Protein AF-A0A193SI67-F1 (afdb_monomer)

Secondary structure (DSSP, 8-state):
--------SSSGGGGTT---PPPS--SSTT--TTSPP-PPP-TTSTTGGGGGEEEEE-TTS-EEEEE----S-TTS-TTPPPP-

Mean predicted aligned error: 17.23 Å

Nearest PDB structures (foldseek):
  4lgo-assembly1_B  TM=3.077E-01  e=8.264E+00  Bartonella quintana

Foldseek 3Di:
DDDDDDDPPDDPVPPPPPDDDDDPDDPPDPDPPPDDDDDDDCPPNPVVQCVQWDWDADPVGDIDIDGDDQQDDPPDDPPDDGDD

Organism: NCBI:txid1583341

Solvent-accessible surface area (backbone atoms only — not comparable to full-atom values): 6270 Å² total; per-residue (Å²): 139,90,84,82,90,88,89,82,83,80,77,71,77,79,66,76,83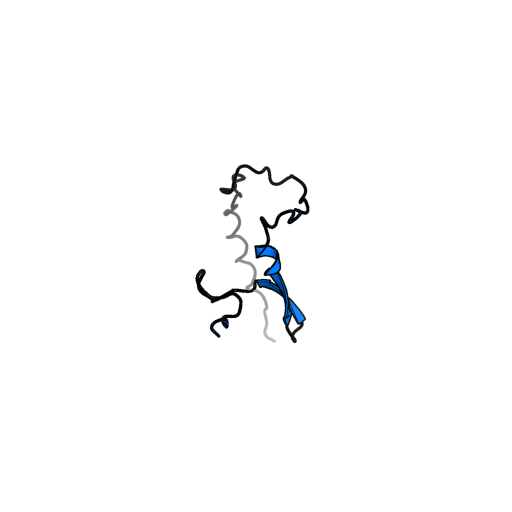,76,78,83,76,83,75,91,76,68,94,66,77,95,59,72,96,75,70,80,91,74,89,82,79,65,70,95,52,87,47,57,73,55,78,36,52,49,75,46,72,45,96,88,68,52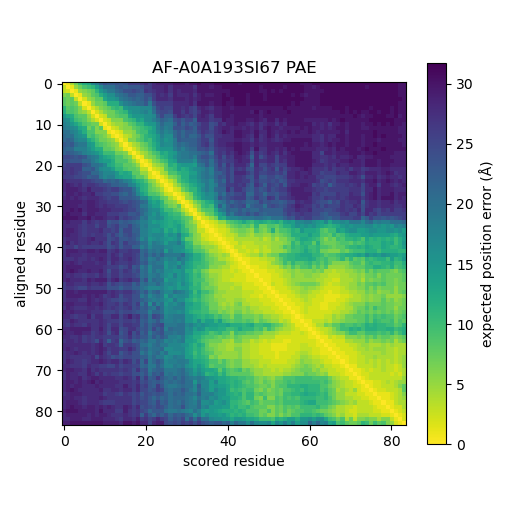,76,42,82,44,67,66,78,81,64,55,59,93,86,50,59,94,84,55,77,64,72,129

Radius of gyration: 26.54 Å; Cα contacts (8 Å, |Δi|>4): 33; chains: 1; bounding box: 67×42×66 Å

Structure (mmCIF, N/CA/C/O backbone):
data_AF-A0A193SI67-F1
#
_entry.id   AF-A0A193SI67-F1
#
loop_
_atom_site.group_PDB
_atom_site.id
_atom_site.type_symbol
_atom_site.label_atom_id
_atom_site.label_alt_id
_atom_site.label_comp_id
_atom_site.label_asym_id
_atom_site.label_entity_id
_atom_site.label_seq_id
_atom_site.pdbx_PDB_ins_code
_atom_site.Cartn_x
_atom_site.Cartn_y
_atom_site.Cartn_z
_atom_site.occupancy
_atom_site.B_iso_or_equiv
_atom_site.auth_seq_id
_atom_site.auth_comp_id
_atom_site.auth_asym_id
_atom_site.auth_atom_id
_atom_site.pdbx_PDB_model_num
ATOM 1 N N . MET A 1 1 ? -45.619 7.819 50.272 1.00 46.16 1 MET A N 1
ATOM 2 C CA . MET A 1 1 ? -45.403 9.285 50.294 1.00 46.16 1 MET A CA 1
ATOM 3 C C . MET A 1 1 ? -43.965 9.585 49.878 1.00 46.16 1 MET A C 1
ATOM 5 O O . MET A 1 1 ? -43.089 8.859 50.325 1.00 46.16 1 MET A O 1
ATOM 9 N N . LYS A 1 2 ? -43.784 10.687 49.124 1.00 42.72 2 LYS A N 1
ATOM 10 C CA . LYS A 1 2 ? -42.555 11.391 48.671 1.00 42.72 2 LYS A CA 1
ATOM 11 C C . LYS A 1 2 ? -41.936 11.031 47.296 1.00 42.72 2 LYS A C 1
ATOM 13 O O . LYS A 1 2 ? -42.047 9.888 46.873 1.00 42.72 2 LYS A O 1
ATOM 18 N N . PRO A 1 3 ? -41.411 12.051 46.571 1.00 50.78 3 PRO A N 1
ATOM 19 C CA . PRO A 1 3 ? -41.889 12.352 45.221 1.00 50.78 3 PRO A CA 1
ATOM 20 C C . PRO A 1 3 ? -40.776 12.742 44.209 1.00 50.78 3 PRO A C 1
ATOM 22 O O . PRO A 1 3 ? -39.596 12.794 44.537 1.00 50.78 3 PRO A O 1
ATOM 25 N N . THR A 1 4 ? -41.226 13.082 42.997 1.00 50.41 4 THR A N 1
ATOM 26 C CA . THR A 1 4 ? -40.647 14.066 42.056 1.00 50.41 4 THR A CA 1
ATOM 27 C C . THR A 1 4 ? -39.378 13.696 41.272 1.00 50.41 4 THR A C 1
ATOM 29 O O . THR A 1 4 ? -38.257 14.022 41.649 1.00 50.41 4 THR A O 1
ATOM 32 N N . MET A 1 5 ? -39.596 13.156 40.066 1.00 57.81 5 MET A N 1
ATOM 33 C CA . MET A 1 5 ? -38.819 13.527 38.873 1.00 57.81 5 MET A CA 1
ATOM 34 C C . MET A 1 5 ? -39.085 15.003 38.534 1.00 57.81 5 MET A C 1
ATOM 36 O O . MET A 1 5 ? -40.247 15.397 38.598 1.00 57.81 5 MET A O 1
ATOM 40 N N . MET A 1 6 ? -38.054 15.773 38.145 1.00 60.03 6 MET A N 1
ATOM 41 C CA . MET A 1 6 ? -38.056 16.763 37.037 1.00 60.03 6 MET A CA 1
ATOM 42 C C . MET A 1 6 ? -36.980 17.852 37.235 1.00 60.03 6 MET A C 1
ATOM 44 O O . MET A 1 6 ? -37.255 18.874 37.851 1.00 60.03 6 MET A O 1
ATOM 48 N N . THR A 1 7 ? -35.783 17.672 36.652 1.00 55.31 7 THR A N 1
ATOM 49 C CA . THR A 1 7 ? -34.762 18.749 36.520 1.00 55.31 7 THR A CA 1
ATOM 50 C C . THR A 1 7 ? -33.914 18.619 35.236 1.00 55.31 7 THR A C 1
ATOM 52 O O . THR A 1 7 ? -32.731 18.928 35.230 1.00 55.31 7 THR A O 1
ATOM 55 N N . GLY A 1 8 ? -34.469 18.117 34.126 1.00 56.56 8 GLY A N 1
ATOM 56 C CA . GLY A 1 8 ? -33.661 17.771 32.938 1.00 56.56 8 GLY A CA 1
ATOM 57 C C . GLY A 1 8 ? -33.700 18.730 31.738 1.00 56.56 8 GLY A C 1
ATOM 58 O O . GLY A 1 8 ? -32.965 18.506 30.785 1.00 56.56 8 GLY A O 1
ATOM 59 N N . ALA A 1 9 ? -34.563 19.751 31.716 1.00 57.12 9 ALA A N 1
ATOM 60 C CA . ALA A 1 9 ? -34.992 20.344 30.438 1.00 57.12 9 ALA A CA 1
ATOM 61 C C . ALA A 1 9 ? -34.278 21.638 29.981 1.00 57.12 9 ALA A C 1
ATOM 63 O O . ALA A 1 9 ? -34.549 22.100 28.877 1.00 57.12 9 ALA A O 1
ATOM 64 N N . CYS A 1 10 ? -33.368 22.240 30.756 1.00 53.38 10 CYS A N 1
ATOM 65 C CA . CYS A 1 10 ? -32.865 23.589 30.424 1.00 53.38 10 CYS A CA 1
ATOM 66 C C . CYS A 1 10 ? -31.582 23.663 29.569 1.00 53.38 10 CYS A C 1
ATOM 68 O O . CYS A 1 10 ? -31.225 24.756 29.139 1.00 53.38 10 CYS A O 1
ATOM 70 N N . CYS A 1 11 ? -30.882 22.562 29.278 1.00 59.12 11 CYS A N 1
ATOM 71 C CA . CYS A 1 11 ? -29.534 22.651 28.683 1.00 59.12 11 CYS A CA 1
ATOM 72 C C . CYS A 1 11 ? -29.482 22.718 27.143 1.00 59.12 11 CYS A C 1
ATOM 74 O O . CYS A 1 11 ? -28.425 23.002 26.588 1.00 59.12 11 CYS A O 1
ATOM 76 N N . VAL A 1 12 ? -30.585 22.465 26.430 1.00 59.22 12 VAL A N 1
ATOM 77 C CA . VAL A 1 12 ? -30.544 22.283 24.961 1.00 59.22 12 VAL A CA 1
ATOM 78 C C . VAL A 1 12 ? -30.615 23.611 24.189 1.00 59.22 12 VAL A C 1
ATOM 80 O O . VAL A 1 12 ? -30.126 23.706 23.067 1.00 59.22 12 VAL A O 1
ATOM 83 N N . ALA A 1 13 ? -31.150 24.676 24.791 1.00 58.78 13 ALA A N 1
ATOM 84 C CA . ALA A 1 13 ? -31.376 25.947 24.095 1.00 58.78 13 ALA A CA 1
ATOM 85 C C . ALA A 1 13 ? -30.093 26.755 23.796 1.00 58.78 13 ALA A C 1
ATOM 87 O O . ALA A 1 13 ? -30.125 27.672 22.979 1.00 58.78 13 ALA A O 1
ATOM 88 N N . ALA A 1 14 ? -28.959 26.427 24.424 1.00 59.84 14 ALA A N 1
ATOM 89 C CA . ALA A 1 14 ? -27.731 27.223 24.323 1.00 59.84 14 ALA A CA 1
ATOM 90 C C . ALA A 1 14 ? -26.888 26.956 23.057 1.00 59.84 14 ALA A C 1
ATOM 92 O O . ALA A 1 14 ? -25.959 27.710 22.780 1.00 59.84 14 ALA A O 1
ATOM 93 N N . LEU A 1 15 ? -27.186 25.907 22.283 1.00 58.22 15 LEU A N 1
ATOM 94 C CA . LEU A 1 15 ? -26.342 25.471 21.157 1.00 58.22 15 LEU A CA 1
ATOM 95 C C . LEU A 1 15 ? -26.795 25.988 19.780 1.00 58.22 15 LEU A C 1
ATOM 97 O O . LEU A 1 15 ? -26.152 25.700 18.776 1.00 58.22 15 LEU A O 1
ATOM 101 N N . ALA A 1 16 ? -27.870 26.777 19.715 1.00 59.41 16 ALA A N 1
ATOM 102 C CA . ALA A 1 16 ? -28.457 27.230 18.453 1.00 59.41 16 ALA A CA 1
ATOM 103 C C . ALA A 1 16 ? -27.604 28.182 17.569 1.00 59.41 16 ALA A C 1
ATOM 105 O O . ALA A 1 16 ? -27.815 28.153 16.358 1.00 59.41 16 ALA A O 1
ATOM 106 N N . PRO A 1 17 ? -26.665 29.024 18.060 1.00 57.88 17 PRO A N 1
ATOM 107 C CA . PRO A 1 17 ? -26.045 30.032 17.190 1.00 57.88 17 PRO A CA 1
ATOM 108 C C . PRO A 1 17 ? -24.749 29.594 16.482 1.00 57.88 17 PRO A C 1
ATOM 110 O O . PRO A 1 17 ? -24.245 30.339 15.645 1.00 57.88 17 PRO A O 1
ATOM 113 N N . PHE A 1 18 ? -24.196 28.407 16.754 1.00 56.25 18 PHE A N 1
ATOM 114 C CA . PHE A 1 18 ? -22.922 27.971 16.158 1.00 56.25 18 PHE A CA 1
ATOM 115 C C . PHE A 1 18 ? -23.131 27.130 14.891 1.00 56.25 18 PHE A C 1
ATOM 117 O O . PHE A 1 18 ? -22.829 25.940 14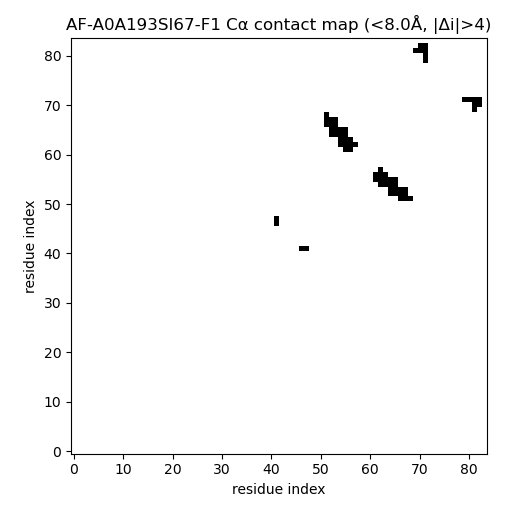.856 1.00 56.25 18 PHE A O 1
ATOM 124 N N . SER A 1 19 ? -23.654 27.743 13.828 1.00 58.88 19 SER A N 1
ATOM 125 C CA . SER A 1 19 ? -23.683 27.101 12.506 1.00 58.88 19 SER A CA 1
ATOM 126 C C . SER A 1 19 ? -22.301 27.192 11.851 1.00 58.88 19 SER A C 1
ATOM 128 O O . SER A 1 19 ? -21.969 28.191 11.214 1.00 58.88 19 SER A O 1
ATOM 130 N N . ILE A 1 20 ? -21.478 26.154 12.011 1.00 59.12 20 ILE A N 1
ATOM 131 C CA . ILE A 1 20 ? -20.209 25.995 11.287 1.00 59.12 20 ILE A CA 1
ATOM 132 C C . ILE A 1 20 ? -20.546 25.722 9.815 1.00 59.12 20 ILE A C 1
ATOM 134 O O . ILE A 1 20 ? -21.078 24.665 9.487 1.00 59.12 20 ILE A O 1
ATOM 138 N N . HIS A 1 21 ? -20.281 26.682 8.930 1.00 58.31 21 HIS A N 1
ATOM 139 C CA . HIS A 1 21 ? -20.434 26.490 7.488 1.00 58.31 21 HIS A CA 1
ATOM 140 C C . HIS A 1 21 ? -19.121 25.920 6.941 1.00 58.31 21 HIS A C 1
ATOM 142 O O . HIS A 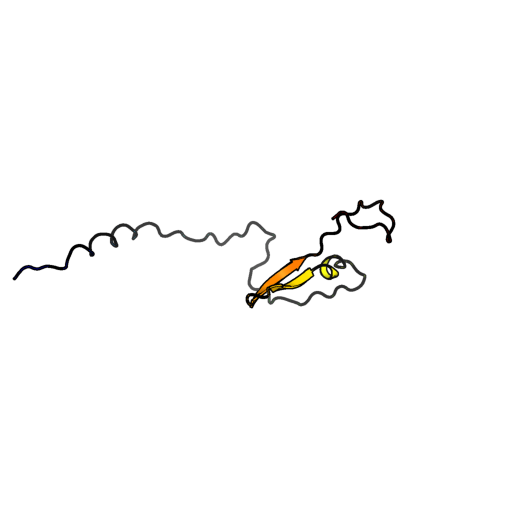1 21 ? -18.063 26.523 7.123 1.00 58.31 21 HIS A O 1
ATOM 148 N N . ALA A 1 22 ? -19.179 24.751 6.303 1.00 57.84 22 ALA A N 1
ATOM 149 C CA . ALA A 1 22 ? -18.027 24.156 5.637 1.00 57.84 22 ALA A CA 1
ATOM 150 C C . ALA A 1 22 ? -17.631 25.014 4.423 1.00 57.84 22 ALA A C 1
ATOM 152 O O . ALA A 1 22 ? -18.471 25.319 3.576 1.00 57.84 22 ALA A O 1
ATOM 153 N N . THR A 1 23 ? -16.362 25.424 4.352 1.00 54.22 23 THR A N 1
ATOM 154 C CA . THR A 1 23 ? -15.817 26.101 3.169 1.00 54.22 23 THR A CA 1
ATOM 155 C C . THR A 1 23 ? -15.642 25.081 2.033 1.00 54.22 23 THR A C 1
ATOM 157 O O . THR A 1 23 ? -15.131 23.993 2.291 1.00 54.22 23 THR A O 1
ATOM 160 N N . PRO A 1 24 ? -16.065 25.381 0.792 1.00 56.81 24 PRO A N 1
ATOM 161 C CA . PRO A 1 24 ? -15.993 24.440 -0.328 1.00 56.81 24 PRO A CA 1
ATOM 162 C C . PRO A 1 24 ? -14.603 24.327 -0.981 1.00 56.81 24 PRO A C 1
ATOM 164 O O . PRO A 1 24 ? -14.455 23.581 -1.942 1.00 56.81 24 PRO A O 1
ATOM 167 N N . ALA A 1 25 ? -13.598 25.072 -0.511 1.00 53.91 25 ALA A N 1
ATOM 168 C CA . ALA A 1 25 ? -12.247 25.030 -1.067 1.00 53.91 25 ALA A CA 1
ATOM 169 C C . ALA A 1 25 ? -11.366 24.032 -0.293 1.00 53.91 25 ALA A C 1
ATOM 171 O O . ALA A 1 25 ? -10.998 24.297 0.853 1.00 53.91 25 ALA A O 1
ATOM 172 N N . ASP A 1 26 ? -11.048 22.900 -0.925 1.00 55.88 26 ASP A N 1
ATOM 173 C CA . ASP A 1 26 ? -10.081 21.904 -0.448 1.00 55.88 26 ASP A CA 1
ATOM 174 C C . ASP A 1 26 ? -8.645 22.350 -0.813 1.00 55.88 26 ASP A C 1
ATOM 176 O O . ASP A 1 26 ? -8.398 22.693 -1.971 1.00 55.88 26 ASP A O 1
ATOM 180 N N . PRO A 1 27 ? -7.691 22.409 0.138 1.00 55.22 27 PRO A N 1
ATOM 181 C CA . PRO A 1 27 ? -6.292 22.760 -0.132 1.00 55.22 27 PRO A CA 1
ATOM 182 C C . PRO A 1 27 ? -5.495 21.724 -0.955 1.00 55.22 27 PRO A C 1
ATOM 184 O O . PRO A 1 27 ? -4.331 21.986 -1.264 1.00 55.22 27 PRO A O 1
ATOM 187 N N . GLY A 1 28 ? -6.072 20.572 -1.310 1.00 53.69 28 GLY A N 1
ATOM 188 C CA . GLY A 1 28 ? -5.467 19.599 -2.223 1.00 53.69 28 GLY A CA 1
ATOM 189 C C . GLY A 1 28 ? -5.943 19.789 -3.663 1.00 53.69 28 GLY A C 1
ATOM 190 O O . GLY A 1 28 ? -7.108 19.553 -3.943 1.00 53.69 28 GLY A O 1
ATOM 191 N N . GLU A 1 29 ? -5.033 20.225 -4.542 1.00 57.91 29 GLU A N 1
ATOM 192 C CA . GLU A 1 29 ? -5.065 20.084 -6.011 1.00 57.91 29 GLU A CA 1
ATOM 193 C C . GLU A 1 29 ? -6.468 20.039 -6.644 1.00 57.91 29 GLU A C 1
ATOM 195 O O . GLU A 1 29 ? -7.024 18.960 -6.745 1.00 57.91 29 GLU A O 1
ATOM 200 N N . GLU A 1 30 ? -6.995 21.206 -7.051 1.00 54.38 30 GLU A N 1
ATOM 201 C CA . GLU A 1 30 ? -8.168 21.540 -7.905 1.00 54.38 30 GLU A CA 1
ATOM 202 C C . GLU A 1 30 ? -8.975 20.398 -8.583 1.00 54.38 30 GLU A C 1
ATOM 204 O O . GLU A 1 30 ? -9.352 20.463 -9.752 1.00 54.38 30 GLU A O 1
ATOM 209 N N . LEU A 1 31 ? -9.297 19.338 -7.860 1.00 53.09 31 LEU A N 1
ATOM 210 C CA . LEU A 1 31 ? -10.072 18.215 -8.335 1.00 53.09 31 LEU A CA 1
ATOM 211 C C . LEU A 1 31 ? -11.469 18.454 -7.804 1.00 53.09 31 LEU A C 1
ATOM 213 O O . LEU A 1 31 ? -11.762 18.258 -6.626 1.00 53.09 31 LEU A O 1
ATOM 217 N N . MET A 1 32 ? -12.352 18.913 -8.691 1.00 52.09 32 MET A N 1
ATOM 218 C CA . MET A 1 32 ?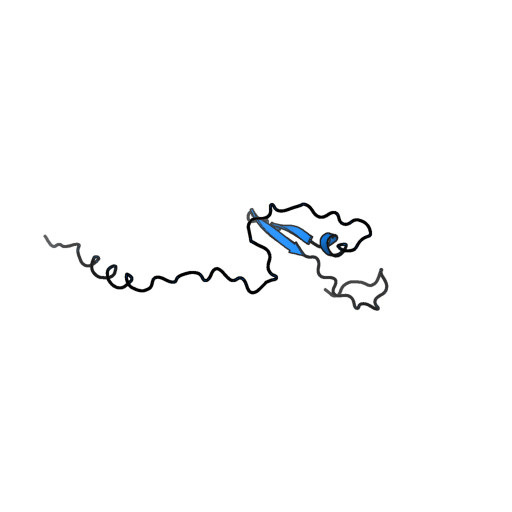 -13.782 18.879 -8.425 1.00 52.09 32 MET A CA 1
ATOM 219 C C . MET A 1 32 ? -14.120 17.485 -7.886 1.00 52.09 32 MET A C 1
ATOM 221 O O . MET A 1 32 ? -13.966 16.498 -8.606 1.00 52.09 32 MET A O 1
ATOM 225 N N . ALA A 1 33 ? -14.565 17.413 -6.629 1.00 58.88 33 ALA A N 1
ATOM 226 C CA . ALA A 1 33 ? -14.803 16.190 -5.853 1.00 58.88 33 ALA A CA 1
ATOM 227 C C . ALA A 1 33 ? -15.961 15.304 -6.384 1.00 58.88 33 ALA A C 1
ATOM 229 O O . ALA A 1 33 ? -16.670 14.652 -5.624 1.00 58.88 33 ALA A O 1
ATOM 230 N N . LEU A 1 34 ? -16.204 15.326 -7.695 1.00 60.66 34 LEU A N 1
ATOM 231 C CA . LEU A 1 34 ? -17.357 14.773 -8.400 1.00 60.66 34 LEU A CA 1
ATOM 232 C C . LEU A 1 34 ? -16.958 13.820 -9.542 1.00 60.66 34 LEU A C 1
ATOM 234 O O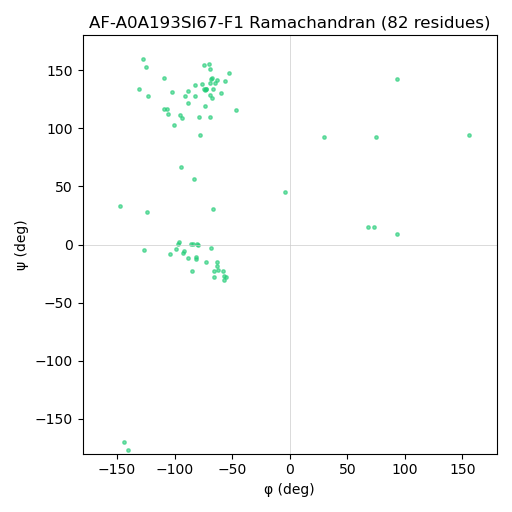 . LEU A 1 34 ? -17.841 13.232 -10.166 1.00 60.66 34 LEU A O 1
ATOM 238 N N . ALA A 1 35 ? -15.664 13.655 -9.843 1.00 70.19 35 ALA A N 1
ATOM 239 C CA . ALA A 1 35 ? -15.224 12.642 -10.800 1.00 70.19 35 ALA A CA 1
ATOM 240 C C . ALA A 1 35 ? -15.345 11.233 -10.177 1.00 70.19 35 ALA A C 1
ATOM 242 O O . ALA A 1 35 ? -14.929 11.041 -9.031 1.00 70.19 35 ALA A O 1
ATOM 243 N N . PRO A 1 36 ? -15.900 10.234 -10.892 1.00 75.62 36 PRO A N 1
ATOM 244 C CA . PRO A 1 36 ? -15.925 8.857 -10.412 1.00 75.62 36 PRO A CA 1
ATOM 245 C C . PRO A 1 36 ? -14.518 8.343 -10.102 1.00 75.62 36 PRO A C 1
ATOM 247 O O . PRO A 1 36 ? -13.580 8.595 -10.860 1.00 75.62 36 PRO A O 1
ATOM 250 N N . SER A 1 37 ? -14.377 7.574 -9.022 1.00 77.56 37 SER A N 1
ATOM 251 C CA . SER A 1 37 ? -13.132 6.861 -8.732 1.00 77.56 37 SER A CA 1
ATOM 252 C C . SER A 1 37 ? -12.806 5.896 -9.877 1.00 77.56 37 SER A C 1
ATOM 254 O O . SER A 1 37 ? -13.662 5.111 -10.287 1.00 77.56 37 SER A O 1
ATOM 256 N N . ILE A 1 38 ? -11.570 5.934 -10.379 1.00 81.06 38 ILE A N 1
ATOM 257 C CA . ILE A 1 38 ? -11.071 4.997 -11.393 1.00 81.06 38 ILE A CA 1
ATOM 258 C C . ILE A 1 38 ? -10.055 4.042 -10.768 1.00 81.06 38 ILE A C 1
ATOM 260 O O . ILE A 1 38 ? -9.262 4.438 -9.915 1.00 81.06 38 ILE A O 1
ATOM 264 N N . ALA A 1 39 ? -10.067 2.780 -11.198 1.00 81.44 39 ALA A N 1
ATOM 265 C CA . ALA A 1 39 ? -8.998 1.852 -10.857 1.00 81.44 39 ALA A CA 1
ATOM 266 C C . ALA A 1 39 ? -7.754 2.218 -11.675 1.00 81.44 39 ALA A C 1
ATOM 268 O O . ALA A 1 39 ? -7.785 2.195 -12.906 1.00 81.44 39 ALA A O 1
ATOM 269 N N . LEU A 1 40 ? -6.669 2.565 -10.989 1.00 82.25 40 LEU A N 1
ATOM 270 C CA . LEU A 1 40 ? -5.378 2.790 -11.621 1.00 82.25 40 LEU A CA 1
ATOM 271 C C . LEU A 1 40 ? -4.678 1.446 -11.846 1.00 82.25 40 LEU A C 1
ATOM 273 O O . LEU A 1 40 ? -4.680 0.575 -10.976 1.00 82.25 40 LEU A O 1
ATOM 277 N N . LEU A 1 41 ? -4.078 1.280 -13.022 1.00 84.25 41 LEU A N 1
ATOM 278 C CA . LEU A 1 41 ? -3.240 0.126 -13.332 1.00 84.25 41 LEU A CA 1
ATOM 279 C C . LEU A 1 41 ? -1.802 0.437 -12.916 1.00 84.25 41 LEU A C 1
ATOM 281 O O . LEU A 1 41 ? -1.265 1.473 -13.298 1.00 84.25 41 LEU A O 1
ATOM 285 N N . ASN A 1 42 ? -1.153 -0.482 -12.201 1.00 81.38 42 ASN A N 1
ATOM 286 C CA . ASN A 1 42 ? 0.289 -0.418 -11.958 1.00 81.38 42 ASN A CA 1
ATOM 287 C C . ASN A 1 42 ? 1.070 -1.007 -13.152 1.00 81.38 42 ASN A C 1
ATOM 289 O O . ASN A 1 42 ? 1.799 -1.987 -13.013 1.00 81.38 42 ASN A O 1
ATOM 293 N N . ALA A 1 43 ? 0.841 -0.476 -14.355 1.00 79.31 43 ALA A N 1
ATOM 294 C CA . ALA A 1 43 ? 1.623 -0.848 -15.534 1.00 79.31 43 ALA A CA 1
ATOM 295 C C . ALA A 1 43 ? 3.014 -0.205 -15.438 1.00 79.31 43 ALA A C 1
ATOM 297 O O . ALA A 1 43 ? 3.095 0.981 -15.144 1.00 79.31 43 ALA A O 1
ATOM 298 N N . ASP A 1 44 ? 4.082 -0.972 -15.678 1.00 84.56 44 ASP A N 1
ATOM 299 C CA . ASP A 1 44 ? 5.490 -0.524 -15.633 1.00 84.56 44 ASP A CA 1
ATOM 300 C C . ASP A 1 44 ? 6.042 -0.149 -14.235 1.00 84.56 44 ASP A C 1
ATOM 302 O O . ASP A 1 44 ? 7.109 0.454 -14.124 1.00 84.56 44 ASP A O 1
ATOM 306 N N . GLY A 1 45 ? 5.341 -0.530 -13.161 1.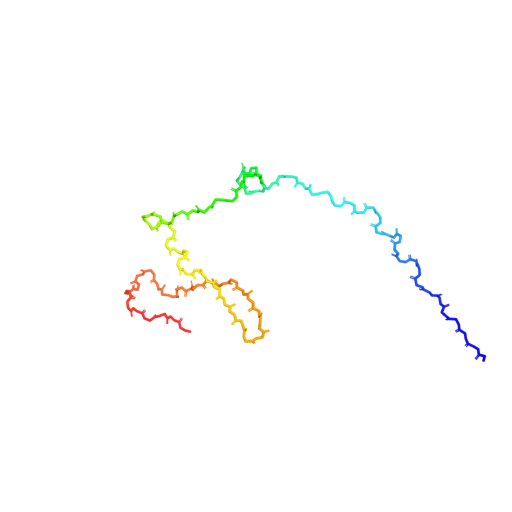00 84.56 45 GLY A N 1
ATOM 307 C CA . GLY A 1 45 ? 5.782 -0.380 -11.765 1.00 84.56 45 GLY A CA 1
ATOM 308 C C . GLY A 1 45 ? 5.782 1.018 -11.102 1.00 84.56 45 GLY A C 1
ATOM 309 O O . GLY A 1 45 ? 6.368 1.142 -10.022 1.00 84.56 45 GLY A O 1
ATOM 310 N N . PRO A 1 46 ? 5.132 2.087 -11.624 1.00 85.00 46 PRO A N 1
ATOM 311 C CA . PRO A 1 46 ? 5.121 3.409 -10.976 1.00 85.00 46 PRO A CA 1
ATOM 312 C C . PRO A 1 46 ? 4.432 3.403 -9.601 1.00 85.00 46 PRO A C 1
ATOM 314 O O . PRO A 1 46 ? 4.584 4.334 -8.808 1.00 85.00 46 PRO A O 1
ATOM 317 N N . HIS A 1 47 ? 3.676 2.349 -9.305 1.00 86.31 47 HIS A N 1
ATOM 318 C CA . HIS A 1 47 ? 2.937 2.143 -8.074 1.00 86.31 47 HIS A CA 1
ATOM 319 C C . HIS A 1 47 ? 3.311 0.828 -7.373 1.00 86.31 47 HIS A C 1
ATOM 321 O O . HIS A 1 47 ? 2.503 0.282 -6.626 1.00 86.31 47 HIS A O 1
ATOM 327 N N . ASP A 1 48 ? 4.538 0.324 -7.551 1.00 87.06 48 ASP A N 1
ATOM 328 C CA . ASP A 1 48 ? 4.993 -0.916 -6.895 1.00 87.06 48 ASP A CA 1
ATOM 329 C C . ASP A 1 48 ? 4.907 -0.872 -5.363 1.00 87.06 48 ASP A C 1
ATOM 331 O O . ASP A 1 48 ? 4.757 -1.912 -4.720 1.00 87.06 48 ASP A O 1
ATOM 335 N N . HIS A 1 49 ? 4.903 0.328 -4.773 1.00 82.06 49 HIS A N 1
ATOM 336 C CA . HIS A 1 49 ? 4.654 0.523 -3.345 1.00 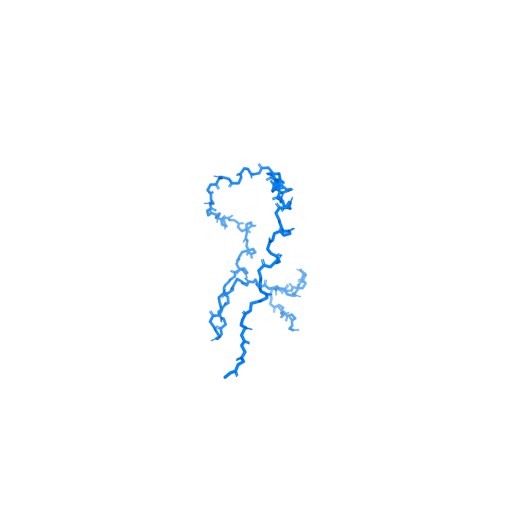82.06 49 HIS A CA 1
ATOM 337 C C . HIS A 1 49 ? 3.251 0.061 -2.898 1.00 82.06 49 HIS A C 1
ATOM 339 O O . HIS A 1 49 ? 3.073 -0.273 -1.729 1.00 82.06 49 HIS A O 1
ATOM 345 N N . TRP A 1 50 ? 2.262 -0.034 -3.798 1.00 87.25 50 TRP A N 1
ATOM 346 C CA . TRP A 1 50 ? 0.934 -0.582 -3.484 1.00 87.25 50 TRP A CA 1
ATOM 347 C C . TRP A 1 50 ? 0.967 -2.069 -3.145 1.00 87.25 50 TRP A C 1
ATOM 349 O O . TRP A 1 50 ? 0.094 -2.531 -2.419 1.00 87.25 50 TRP A O 1
ATOM 359 N N . ASN A 1 51 ? 1.987 -2.811 -3.593 1.00 85.75 51 ASN A N 1
ATOM 360 C CA . ASN A 1 51 ? 2.159 -4.216 -3.211 1.00 85.75 51 ASN A CA 1
ATOM 361 C C . ASN A 1 51 ? 2.404 -4.384 -1.700 1.00 85.75 51 ASN A C 1
ATOM 363 O O . ASN A 1 51 ? 2.232 -5.478 -1.168 1.00 85.75 51 ASN A O 1
ATOM 367 N N . GLY A 1 52 ? 2.803 -3.310 -1.009 1.00 88.44 52 GLY A N 1
ATOM 368 C CA . GLY A 1 52 ? 2.918 -3.281 0.445 1.00 88.44 52 GLY A CA 1
ATOM 369 C C . GLY A 1 52 ? 1.594 -3.039 1.173 1.00 88.44 52 GLY A C 1
ATOM 370 O O . GLY A 1 52 ? 1.557 -3.225 2.384 1.00 88.44 52 GLY A O 1
ATOM 371 N N . VAL A 1 53 ? 0.521 -2.633 0.485 1.00 91.94 53 VAL A N 1
ATOM 372 C CA . VAL A 1 53 ? -0.774 -2.310 1.103 1.00 91.94 53 VAL A CA 1
ATOM 373 C C . VAL A 1 53 ? -1.658 -3.554 1.152 1.00 91.94 53 VAL A C 1
ATOM 375 O O . VAL A 1 53 ? -1.887 -4.217 0.143 1.00 91.94 53 VAL A O 1
ATOM 378 N N . GLY A 1 54 ? -2.188 -3.861 2.333 1.00 91.25 54 GLY A N 1
ATOM 379 C CA . GLY A 1 54 ? -2.994 -5.050 2.580 1.00 91.25 54 GLY A CA 1
ATOM 380 C C . GLY A 1 54 ? -4.125 -4.819 3.577 1.00 91.25 54 GLY A C 1
ATOM 381 O O . GLY A 1 54 ? -4.436 -3.691 3.963 1.00 91.25 54 GLY A O 1
ATOM 382 N N . HIS A 1 55 ? -4.746 -5.920 3.997 1.00 92.62 55 HIS A N 1
ATOM 383 C CA . HIS A 1 55 ? -5.781 -5.935 5.025 1.00 92.62 55 HIS A CA 1
ATOM 384 C C . HIS A 1 55 ? -5.382 -6.871 6.162 1.00 92.62 55 HIS A C 1
ATOM 386 O O . HIS A 1 55 ? -5.161 -8.062 5.933 1.00 92.62 55 HIS A O 1
ATOM 392 N N . ILE A 1 56 ? -5.418 -6.363 7.392 1.00 92.44 56 ILE A N 1
ATOM 393 C CA . ILE A 1 56 ? -5.242 -7.158 8.603 1.00 92.44 56 ILE A CA 1
ATOM 394 C C . ILE A 1 56 ? -6.591 -7.431 9.261 1.00 92.44 56 ILE A C 1
ATOM 396 O O . ILE A 1 56 ? -7.397 -6.529 9.497 1.00 92.44 56 ILE A O 1
ATOM 400 N N . ASN A 1 57 ? -6.820 -8.700 9.595 1.00 93.88 57 ASN A N 1
ATOM 401 C CA . ASN A 1 57 ? -7.965 -9.122 10.389 1.00 93.88 57 ASN A CA 1
ATOM 402 C C . ASN A 1 57 ? -7.496 -9.486 11.798 1.00 93.88 57 ASN A C 1
ATOM 404 O O . ASN A 1 57 ? -6.744 -10.443 11.990 1.00 93.88 57 ASN A O 1
ATOM 408 N N . SER A 1 58 ? -7.958 -8.742 12.801 1.00 90.81 58 SER A N 1
ATOM 409 C CA . SER A 1 58 ? -7.738 -9.115 14.196 1.00 90.81 58 SER A CA 1
ATOM 410 C C . SER A 1 58 ? -8.544 -10.361 14.540 1.00 90.81 58 SER A C 1
ATOM 412 O O . SER A 1 58 ? -9.666 -10.557 14.070 1.00 90.81 58 SER A O 1
ATOM 414 N N . ARG A 1 59 ? -8.031 -11.148 15.489 1.00 90.44 59 ARG A N 1
ATOM 415 C CA . ARG A 1 59 ? -8.775 -12.243 16.126 1.00 90.44 59 ARG A CA 1
ATOM 416 C C . ARG A 1 59 ? -10.100 -11.774 16.746 1.00 90.44 59 ARG A C 1
ATOM 418 O O . ARG A 1 59 ? -11.033 -12.564 16.832 1.00 90.44 59 ARG A O 1
ATOM 425 N N . SER A 1 60 ? -10.188 -10.511 17.170 1.00 91.94 60 SER A N 1
ATOM 426 C CA . SER A 1 60 ? -11.414 -9.897 17.702 1.00 91.94 60 SER A CA 1
ATOM 427 C C . SER A 1 60 ? -12.399 -9.421 16.624 1.00 91.94 60 SER A C 1
ATOM 429 O O . SER A 1 60 ? -13.453 -8.897 16.970 1.00 91.94 60 SER A O 1
ATOM 431 N N . GLY A 1 61 ? -12.076 -9.597 15.337 1.00 90.81 61 GLY A N 1
ATOM 432 C CA . GLY A 1 61 ? -12.966 -9.294 14.216 1.00 90.81 61 GLY A CA 1
ATOM 433 C C . GLY A 1 61 ? -12.825 -7.895 13.614 1.00 90.81 61 GLY A C 1
ATOM 434 O O . GLY A 1 61 ? -13.648 -7.523 12.783 1.00 90.81 61 GLY A O 1
ATOM 435 N N . SER A 1 62 ? -11.812 -7.105 13.993 1.00 89.25 62 SER A N 1
ATOM 436 C CA . SER A 1 62 ? -11.529 -5.847 13.288 1.00 89.25 62 SER A CA 1
ATOM 437 C C . SER A 1 62 ? -10.867 -6.127 11.940 1.00 89.25 62 SER A C 1
ATOM 439 O O . SER A 1 62 ? -9.914 -6.901 11.886 1.00 89.25 62 SER A O 1
ATOM 441 N N . ASN A 1 63 ? -11.340 -5.470 10.883 1.00 94.38 63 ASN A N 1
ATOM 442 C CA . ASN A 1 63 ? -10.710 -5.454 9.566 1.00 94.38 63 ASN A CA 1
ATOM 443 C C . ASN A 1 63 ? -10.135 -4.054 9.342 1.00 94.38 63 ASN A C 1
ATOM 445 O O . ASN A 1 63 ? -10.884 -3.076 9.342 1.00 94.38 63 ASN A O 1
ATOM 449 N N . CYS A 1 64 ? -8.817 -3.969 9.213 1.00 92.56 64 CYS A N 1
ATOM 450 C CA . CYS A 1 64 ? -8.102 -2.714 9.028 1.00 92.56 64 CYS A CA 1
ATOM 451 C C . CYS A 1 64 ? -7.235 -2.791 7.771 1.00 92.56 64 CYS A C 1
ATOM 453 O O . CYS A 1 64 ? -6.776 -3.867 7.395 1.00 92.56 64 CYS A O 1
ATOM 455 N N . THR A 1 65 ? -6.967 -1.644 7.155 1.00 94.75 65 THR A N 1
ATOM 456 C CA . THR A 1 65 ? -5.914 -1.522 6.141 1.00 94.75 65 THR A CA 1
ATOM 457 C C . THR A 1 65 ? -4.551 -1.487 6.830 1.00 94.75 65 THR A C 1
ATOM 459 O O . THR A 1 65 ? -4.393 -0.821 7.853 1.00 94.75 65 THR A O 1
ATOM 462 N N . GLU A 1 66 ? -3.571 -2.184 6.267 1.00 92.31 66 GLU A N 1
ATOM 463 C CA . GLU A 1 66 ? -2.182 -2.167 6.722 1.00 92.31 66 GLU A CA 1
ATOM 464 C C . GLU A 1 66 ? -1.228 -1.844 5.572 1.00 92.31 66 GLU A C 1
ATOM 466 O O . GLU A 1 66 ? -1.573 -1.996 4.401 1.00 92.31 66 GLU A O 1
ATOM 471 N N . THR A 1 67 ? -0.021 -1.399 5.914 1.00 91.56 67 THR A N 1
ATOM 472 C CA . THR A 1 67 ? 1.077 -1.226 4.963 1.00 91.56 67 THR A CA 1
ATOM 473 C C . THR A 1 67 ? 2.333 -1.880 5.518 1.00 91.56 67 THR A C 1
ATOM 475 O O . THR A 1 67 ? 2.680 -1.679 6.683 1.00 91.56 67 THR A O 1
ATOM 478 N N . LEU A 1 68 ? 3.027 -2.649 4.685 1.00 88.88 68 LEU A N 1
ATOM 479 C CA . LEU A 1 68 ? 4.341 -3.190 4.999 1.00 88.88 68 LEU A CA 1
ATOM 480 C C . LEU A 1 68 ? 5.357 -2.048 5.025 1.00 88.88 68 LEU A C 1
ATOM 482 O O . LEU A 1 68 ? 5.440 -1.252 4.089 1.00 88.88 68 LEU A O 1
ATOM 486 N N . ILE A 1 69 ? 6.121 -1.972 6.111 1.00 88.00 69 ILE A N 1
ATOM 487 C CA . ILE A 1 69 ? 7.210 -1.013 6.277 1.00 88.00 69 ILE A CA 1
ATOM 488 C C . ILE A 1 69 ? 8.513 -1.786 6.113 1.00 88.00 69 ILE A C 1
ATOM 490 O O . ILE A 1 69 ? 8.845 -2.631 6.944 1.00 88.00 69 ILE A O 1
ATOM 494 N N . ASP A 1 70 ? 9.245 -1.499 5.038 1.00 85.62 70 ASP A N 1
ATOM 495 C CA . ASP A 1 70 ? 10.610 -1.988 4.876 1.00 85.62 70 ASP A CA 1
ATOM 496 C C . ASP A 1 70 ? 11.554 -1.117 5.715 1.00 85.62 70 ASP A C 1
ATOM 498 O O . ASP A 1 70 ? 11.752 0.063 5.428 1.00 85.62 70 ASP A O 1
ATOM 502 N N . SER A 1 71 ? 12.094 -1.684 6.793 1.00 89.38 71 SER A N 1
ATOM 503 C CA . SER A 1 71 ? 13.007 -0.994 7.712 1.00 89.38 71 SER A CA 1
ATOM 504 C C . SER A 1 71 ? 14.469 -1.013 7.251 1.00 89.38 71 SER A C 1
ATOM 506 O O . SER A 1 71 ? 15.342 -0.486 7.944 1.00 89.38 71 SER A O 1
ATOM 508 N N . ARG A 1 72 ? 14.759 -1.628 6.101 1.00 88.81 72 ARG A N 1
ATOM 509 C CA . ARG A 1 72 ? 16.108 -1.710 5.536 1.00 88.81 72 ARG A CA 1
ATOM 510 C C . ARG A 1 72 ? 16.531 -0.365 4.951 1.00 88.81 72 ARG A C 1
ATOM 512 O O . ARG A 1 72 ? 15.708 0.457 4.553 1.00 88.81 72 ARG A O 1
ATOM 519 N N . SER A 1 73 ? 17.841 -0.129 4.895 1.00 86.62 73 SER A N 1
ATOM 520 C CA . SER A 1 73 ? 18.361 1.039 4.181 1.00 86.62 73 SER A CA 1
ATOM 521 C C . SER A 1 73 ? 18.179 0.863 2.672 1.00 86.62 73 SER A C 1
ATOM 523 O O . SER A 1 73 ? 18.162 -0.259 2.173 1.00 86.62 73 SER A O 1
ATOM 525 N N . VAL A 1 74 ? 18.126 1.973 1.930 1.00 84.56 74 VAL A N 1
ATOM 526 C CA . VAL A 1 74 ? 18.084 1.952 0.454 1.00 84.56 74 VAL A CA 1
ATOM 527 C C . VAL A 1 74 ? 19.288 1.207 -0.139 1.00 84.56 74 VAL A C 1
ATOM 529 O O . VAL A 1 74 ? 19.168 0.563 -1.175 1.00 84.56 74 VAL A O 1
ATOM 532 N N . ASP A 1 75 ? 20.429 1.243 0.551 1.00 88.38 75 ASP A N 1
ATOM 533 C CA . ASP A 1 75 ? 21.663 0.570 0.132 1.00 88.38 75 ASP A CA 1
ATOM 534 C C . ASP A 1 75 ? 21.745 -0.900 0.587 1.00 88.38 75 ASP A C 1
ATOM 536 O O . ASP A 1 75 ? 22.755 -1.569 0.360 1.00 88.38 75 ASP A O 1
ATOM 540 N N . SER A 1 76 ? 20.724 -1.409 1.284 1.00 86.69 76 SER A N 1
ATOM 541 C CA . SER A 1 76 ? 20.725 -2.784 1.778 1.00 86.69 76 SER A CA 1
ATOM 542 C C . SER A 1 76 ? 20.610 -3.783 0.620 1.00 86.69 76 SER A C 1
ATOM 544 O O . SER A 1 76 ? 19.799 -3.585 -0.287 1.00 86.69 76 SER A O 1
ATOM 546 N N . PRO A 1 77 ? 21.368 -4.896 0.654 1.00 88.00 77 PRO A N 1
ATOM 547 C CA . PRO A 1 77 ? 21.152 -6.011 -0.260 1.00 88.00 77 PRO A CA 1
ATOM 548 C C . PRO A 1 77 ? 19.688 -6.492 -0.243 1.00 88.00 77 PRO A C 1
ATOM 550 O O . PRO A 1 77 ? 19.059 -6.468 0.819 1.00 88.00 77 PRO A O 1
ATOM 553 N N . PRO A 1 78 ? 19.137 -6.981 -1.371 1.00 82.19 78 PRO A N 1
ATOM 554 C CA . PRO A 1 78 ? 17.744 -7.438 -1.441 1.00 82.19 78 PRO A CA 1
ATOM 555 C C . PRO A 1 78 ? 17.385 -8.544 -0.438 1.00 82.19 78 PRO A C 1
ATOM 557 O O . PRO A 1 78 ? 16.227 -8.663 -0.035 1.00 82.19 78 PRO A O 1
ATOM 560 N N . ASP A 1 79 ? 18.372 -9.344 -0.039 1.00 86.00 79 ASP A N 1
ATOM 561 C CA . ASP A 1 79 ? 18.284 -10.449 0.916 1.00 86.00 79 ASP A CA 1
ATOM 562 C C . ASP A 1 79 ? 18.681 -10.059 2.350 1.00 86.00 79 ASP A C 1
ATOM 564 O O . ASP A 1 79 ? 18.662 -10.903 3.248 1.00 86.00 79 ASP A O 1
ATOM 568 N N . ALA A 1 80 ? 19.007 -8.786 2.597 1.00 88.81 80 ALA A N 1
A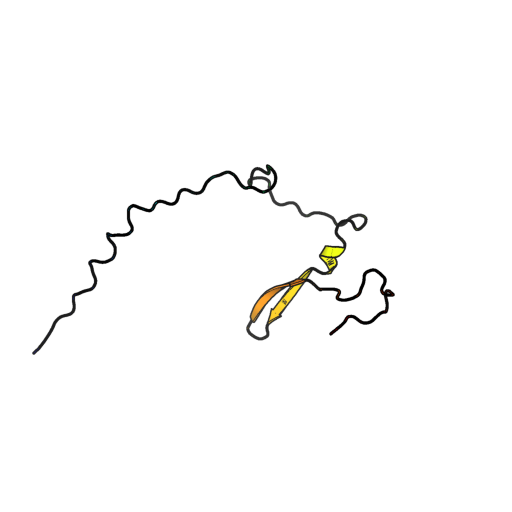TOM 569 C CA . ALA A 1 80 ? 19.270 -8.303 3.942 1.00 88.81 80 ALA A CA 1
ATOM 570 C C . ALA A 1 80 ? 18.008 -8.430 4.814 1.00 88.81 80 ALA A C 1
ATOM 572 O O . ALA A 1 80 ? 16.896 -8.167 4.334 1.00 88.81 80 ALA A O 1
ATOM 573 N N . PRO A 1 81 ? 18.153 -8.809 6.096 1.00 86.06 81 PRO A N 1
ATOM 574 C CA . PRO A 1 81 ? 17.028 -8.883 7.015 1.00 86.06 81 PRO A CA 1
ATOM 575 C C . PRO A 1 81 ? 16.481 -7.484 7.322 1.00 86.06 81 PRO A C 1
ATOM 577 O O . PRO A 1 81 ? 17.242 -6.531 7.489 1.00 86.06 81 PRO A O 1
ATOM 580 N N . ALA A 1 82 ? 15.157 -7.373 7.442 1.00 84.44 82 ALA A N 1
ATOM 581 C CA . ALA A 1 82 ? 14.523 -6.192 8.019 1.00 84.44 82 ALA A CA 1
ATOM 582 C C . ALA A 1 82 ? 14.849 -6.103 9.521 1.00 84.44 82 ALA A C 1
ATOM 584 O O . ALA A 1 82 ? 14.937 -7.125 10.205 1.00 84.44 82 ALA A O 1
ATOM 585 N N . ALA A 1 83 ? 15.036 -4.887 10.036 1.00 78.62 83 ALA A N 1
ATOM 586 C CA . ALA A 1 83 ? 15.139 -4.660 11.474 1.00 78.62 83 ALA A CA 1
ATOM 587 C C . ALA A 1 83 ? 13.787 -4.967 12.140 1.00 78.62 83 ALA A C 1
ATOM 589 O O . ALA A 1 83 ? 12.746 -4.549 11.621 1.00 78.62 83 ALA A O 1
ATOM 590 N N . GLY A 1 84 ? 13.827 -5.715 13.247 1.00 56.75 84 GLY A N 1
ATOM 591 C CA . GLY A 1 84 ? 12.663 -6.107 14.050 1.00 56.75 84 GLY A CA 1
ATOM 592 C C . GLY A 1 84 ? 12.482 -5.286 15.316 1.00 56.75 84 GLY A C 1
ATOM 593 O O . GLY A 1 84 ? 13.405 -4.515 15.666 1.00 56.75 84 GLY A O 1
#

pLDDT: mean 73.84, std 15.85, range [42.72, 94.75]

Sequence (84 aa):
MKPTMMTGACCVAALAPFSIHATPADPGEELMALAPSIALLNADGPHDHWNGVGHINSRSGSNCTETLIDSRSVDSPPDAPAAG